Protein AF-A0A2H0S6B7-F1 (afdb_monomer)

Nearest PDB structures (foldseek):
  6zxw-assembly1_H  TM=5.669E-01  e=8.351E-01  Archaeoglobus fulgidus

Solvent-accessible surface area (backbone atoms only — not comparable to full-atom values): 5473 Å² total; per-residue (Å²): 134,87,81,82,81,77,82,79,74,74,84,70,82,79,74,53,84,20,63,41,19,73,53,87,93,59,73,38,64,18,92,38,33,65,29,18,94,60,32,68,42,69,69,63,56,67,72,45,53,72,69,61,50,70,67,37,28,13,60,88,77,61,34,53,42,46,75,60,73,78,49,101,42,45,39,38,17,17,69,77,79,50,41,66,32,38,46,59,79,130

Foldseek 3Di:
DDDPPDPPDDPDPPPLPDQAAPFPPGRDGPVSANHRPQQDGVVVLVVDDPVVQQCWAFPVPRARWDADPQDPQGRIAHPVVSHRGRTDDD

Radius of gyration: 18.81 Å; Cα contacts (8 Å, |Δi|>4): 134; chains: 1; bounding box: 58×47×33 Å

pLDDT: mean 77.22, std 11.01, range [41.25, 89.62]

Structure (mmCIF, N/CA/C/O backbone):
data_AF-A0A2H0S6B7-F1
#
_entry.id   AF-A0A2H0S6B7-F1
#
loop_
_atom_site.group_PDB
_atom_site.id
_atom_site.type_symbol
_atom_site.label_atom_id
_atom_site.label_alt_id
_atom_site.label_comp_id
_atom_site.label_asym_id
_atom_site.label_entity_id
_atom_site.label_seq_id
_atom_site.pdbx_PDB_ins_code
_atom_site.Cartn_x
_atom_site.Cartn_y
_atom_site.Cartn_z
_atom_site.occupancy
_atom_site.B_iso_or_equiv
_atom_site.auth_seq_id
_atom_site.auth_comp_id
_atom_site.auth_asym_id
_atom_site.auth_atom_id
_atom_site.pdbx_PDB_model_num
ATOM 1 N N . MET A 1 1 ? 47.053 33.572 -17.210 1.00 41.25 1 MET A N 1
ATOM 2 C CA . MET A 1 1 ? 45.886 33.191 -18.036 1.00 41.25 1 MET A CA 1
ATOM 3 C C . MET A 1 1 ? 45.105 32.152 -17.242 1.00 41.25 1 MET A C 1
ATOM 5 O O . MET A 1 1 ? 45.512 31.001 -17.208 1.00 41.25 1 MET A O 1
ATOM 9 N N . ASN A 1 2 ? 44.087 32.585 -16.492 1.00 49.81 2 ASN A N 1
ATOM 10 C CA . ASN A 1 2 ? 43.271 31.710 -15.644 1.00 49.81 2 ASN A CA 1
ATOM 11 C C . ASN A 1 2 ? 42.220 31.024 -16.522 1.00 49.81 2 ASN A C 1
ATOM 13 O O . ASN A 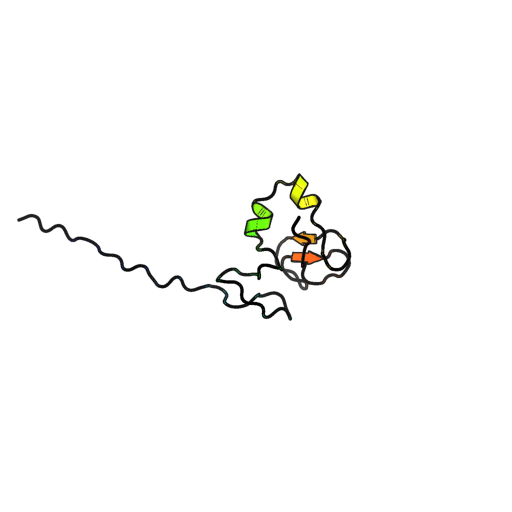1 2 ? 41.346 31.699 -17.056 1.00 49.81 2 ASN A O 1
ATOM 17 N N . SER A 1 3 ? 42.347 29.712 -16.719 1.00 51.06 3 SER A N 1
ATOM 18 C CA . SER A 1 3 ? 41.359 28.911 -17.447 1.00 51.06 3 SER A CA 1
ATOM 19 C C . SER A 1 3 ? 40.420 28.269 -16.434 1.00 51.06 3 SER A C 1
ATOM 21 O O . SER A 1 3 ? 40.743 27.239 -15.847 1.00 51.06 3 SER A O 1
ATOM 23 N N . GLU A 1 4 ? 39.281 28.911 -16.194 1.00 55.81 4 GLU A N 1
ATOM 24 C CA . GLU A 1 4 ? 38.193 28.335 -15.409 1.00 55.81 4 GLU A CA 1
ATOM 25 C C . GLU A 1 4 ? 37.534 27.212 -16.217 1.00 55.81 4 GLU A C 1
ATOM 27 O O . GLU A 1 4 ? 36.811 27.445 -17.187 1.00 55.81 4 GLU A O 1
ATOM 32 N N . ALA A 1 5 ? 37.818 25.968 -15.833 1.00 55.81 5 ALA A N 1
ATOM 33 C CA . ALA A 1 5 ? 37.121 24.802 -16.346 1.00 55.81 5 ALA A CA 1
ATOM 34 C C . 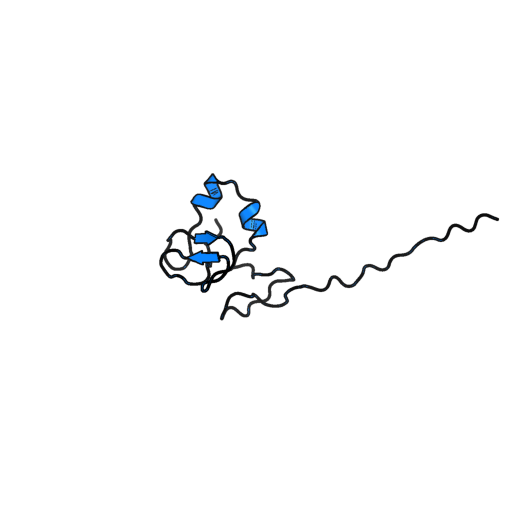ALA A 1 5 ? 35.689 24.800 -15.788 1.00 55.81 5 ALA A C 1
ATOM 36 O O . ALA A 1 5 ? 35.443 24.397 -14.653 1.00 55.81 5 ALA A O 1
ATOM 37 N N . SER A 1 6 ? 34.743 25.294 -16.587 1.00 63.88 6 SER A N 1
ATOM 38 C CA . SER A 1 6 ? 33.316 25.232 -16.282 1.00 63.88 6 SER A CA 1
ATOM 39 C C . SER A 1 6 ? 32.831 23.787 -16.429 1.00 63.88 6 SER A C 1
ATOM 41 O O . SER A 1 6 ? 32.698 23.259 -17.534 1.00 63.88 6 SER A O 1
ATOM 43 N N . CYS A 1 7 ? 32.617 23.114 -15.300 1.00 57.59 7 CYS A N 1
ATOM 44 C CA . CYS A 1 7 ? 32.111 21.748 -15.248 1.00 57.59 7 CYS A CA 1
ATOM 45 C C . CYS A 1 7 ? 30.609 21.728 -15.588 1.00 57.59 7 CYS A C 1
ATOM 47 O O . CYS A 1 7 ? 29.761 21.731 -14.695 1.00 57.59 7 CYS A O 1
ATOM 49 N N . CYS A 1 8 ? 30.251 21.696 -16.874 1.00 55.72 8 CYS A N 1
ATOM 50 C CA . CYS A 1 8 ? 28.889 21.369 -17.296 1.00 55.72 8 CYS A CA 1
ATOM 51 C C . CYS A 1 8 ? 28.629 19.875 -17.048 1.00 55.72 8 CYS A C 1
ATOM 53 O O . CYS A 1 8 ? 28.940 19.040 -17.894 1.00 55.72 8 CYS A O 1
ATOM 55 N N . PHE A 1 9 ? 28.062 19.523 -15.892 1.00 61.12 9 PHE A N 1
ATOM 56 C CA . PHE A 1 9 ? 27.517 18.183 -15.676 1.00 61.12 9 PHE A CA 1
ATOM 57 C C . PHE A 1 9 ? 26.172 18.075 -16.412 1.00 61.12 9 PHE A C 1
ATOM 59 O O . PHE A 1 9 ? 25.220 18.753 -16.015 1.00 61.12 9 PHE A O 1
ATOM 66 N N . PRO A 1 10 ? 26.051 17.260 -17.478 1.00 68.19 10 PRO A N 1
ATOM 67 C CA . PRO A 1 10 ? 24.745 16.975 -18.054 1.00 68.19 10 PRO A CA 1
ATOM 68 C C . PRO A 1 10 ? 23.883 16.273 -16.992 1.00 68.19 10 PRO A C 1
ATOM 70 O O . PRO A 1 10 ? 24.407 15.442 -16.243 1.00 68.19 10 PRO A O 1
ATOM 73 N N . PRO A 1 11 ? 22.575 16.576 -16.889 1.00 64.12 11 PRO A N 1
ATOM 74 C CA . PRO A 1 11 ? 21.705 15.845 -15.984 1.00 64.12 11 PRO A CA 1
ATOM 75 C C . PRO A 1 11 ? 21.685 14.379 -16.422 1.00 64.12 11 PRO A C 1
ATOM 77 O O . PRO A 1 11 ? 21.169 14.046 -17.490 1.00 64.12 11 PRO A O 1
ATOM 80 N N . SER A 1 12 ? 22.280 13.501 -15.613 1.00 65.44 12 SER A N 1
ATOM 81 C CA . SER A 1 12 ? 22.223 12.059 -15.834 1.00 65.44 12 SER A CA 1
ATOM 82 C C . SER A 1 12 ? 20.760 11.632 -16.001 1.00 65.44 12 SER A C 1
ATOM 84 O O . SER A 1 12 ? 19.912 12.105 -15.233 1.00 65.44 12 SER A O 1
ATOM 86 N N . PRO A 1 13 ? 20.431 10.741 -16.957 1.00 63.50 13 PRO A N 1
ATOM 87 C CA . PRO A 1 13 ? 19.075 10.236 -17.096 1.00 63.50 13 PRO A CA 1
ATOM 88 C C . PRO A 1 13 ? 18.653 9.638 -15.757 1.00 63.50 13 PRO A C 1
ATOM 90 O O . PRO A 1 13 ? 19.276 8.690 -15.275 1.00 63.50 13 PRO A O 1
ATOM 93 N N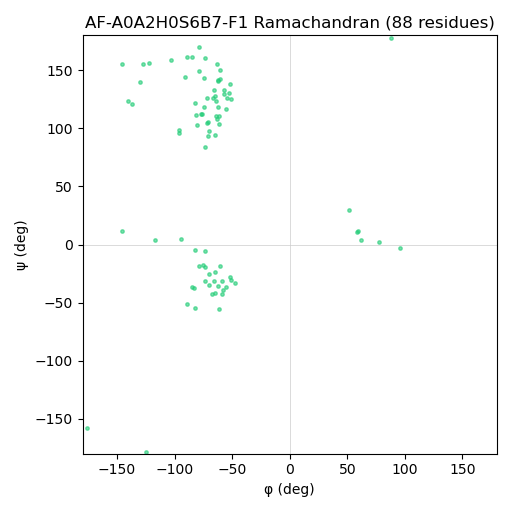 . ILE A 1 14 ? 17.627 10.216 -15.128 1.00 61.69 14 ILE A N 1
ATOM 94 C CA . ILE A 1 14 ? 17.064 9.689 -13.886 1.00 61.69 14 ILE A CA 1
ATOM 95 C C . ILE A 1 14 ? 16.472 8.329 -14.244 1.00 61.69 14 ILE A C 1
ATOM 97 O O . ILE A 1 14 ? 15.349 8.240 -14.744 1.00 61.69 14 ILE A O 1
ATOM 101 N N . GLN A 1 15 ? 17.247 7.264 -14.045 1.00 60.44 15 GLN A N 1
ATOM 102 C CA . GLN A 1 15 ? 16.750 5.916 -14.242 1.00 60.44 15 GLN A CA 1
ATOM 103 C C . GLN A 1 15 ? 15.646 5.691 -13.217 1.00 60.44 15 GLN A C 1
ATOM 105 O O . GLN A 1 15 ? 15.875 5.647 -12.005 1.00 60.44 15 GLN A O 1
ATOM 110 N N . LYS A 1 16 ? 14.413 5.609 -13.713 1.00 63.38 16 LYS A N 1
ATOM 111 C CA . LYS A 1 16 ? 13.253 5.235 -12.915 1.00 63.38 16 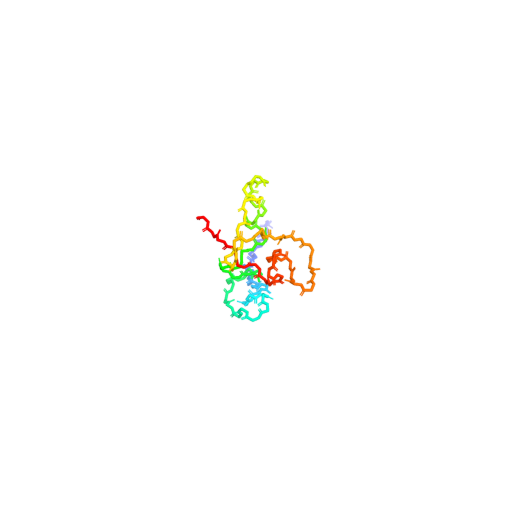LYS A CA 1
ATOM 112 C C . LYS A 1 16 ? 13.519 3.821 -12.404 1.00 63.38 16 LYS A C 1
ATOM 114 O O . LYS A 1 16 ? 13.399 2.875 -13.168 1.00 63.38 16 LYS A O 1
ATOM 119 N N . LYS A 1 17 ? 13.889 3.684 -11.123 1.00 72.00 17 LYS A N 1
ATOM 120 C CA . LYS A 1 17 ? 14.228 2.385 -10.504 1.00 72.00 17 LYS A CA 1
ATOM 121 C C . LYS A 1 17 ? 13.146 1.320 -10.708 1.00 72.00 17 LYS A C 1
ATOM 123 O O . LYS A 1 17 ? 13.455 0.138 -10.707 1.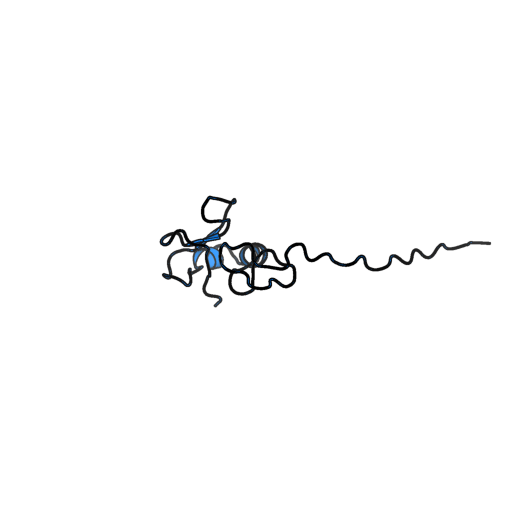00 72.00 17 LYS A O 1
ATOM 128 N N . HIS A 1 18 ? 11.894 1.744 -10.855 1.00 80.25 18 HIS A N 1
ATOM 129 C CA . HIS A 1 18 ? 10.755 0.865 -11.060 1.00 80.25 18 HIS A CA 1
ATOM 130 C C . HIS A 1 18 ? 9.806 1.505 -12.078 1.00 80.25 18 HIS A C 1
ATOM 132 O O . HIS A 1 18 ? 9.356 2.638 -11.882 1.00 80.25 18 HIS A O 1
ATOM 138 N N . GLU A 1 19 ? 9.515 0.793 -13.165 1.00 86.31 19 GLU A N 1
ATOM 139 C CA . GLU A 1 19 ? 8.517 1.210 -14.161 1.00 86.31 19 GLU A CA 1
ATOM 140 C C . GLU A 1 19 ? 7.103 0.776 -13.755 1.00 86.31 19 GLU A C 1
ATOM 142 O O . GLU A 1 19 ? 6.139 1.529 -13.929 1.00 86.31 19 GLU A O 1
ATOM 147 N N . PHE A 1 20 ? 6.999 -0.406 -13.141 1.00 87.81 20 PHE A N 1
ATOM 148 C CA . PHE A 1 20 ? 5.751 -1.040 -12.731 1.00 87.81 20 PHE A CA 1
ATOM 149 C C . PHE A 1 20 ? 5.720 -1.324 -11.231 1.00 87.81 20 PHE A C 1
ATOM 151 O O . PHE A 1 20 ? 6.746 -1.434 -10.561 1.00 87.81 20 PHE A O 1
ATOM 158 N N . CYS A 1 21 ? 4.505 -1.434 -10.701 1.00 85.75 21 CYS A N 1
ATOM 159 C CA . CYS A 1 21 ? 4.261 -1.673 -9.292 1.00 85.75 21 CYS A CA 1
ATOM 160 C C . CYS A 1 21 ? 4.758 -3.061 -8.916 1.00 85.75 21 CYS A C 1
ATOM 162 O O . CYS A 1 21 ? 4.328 -4.048 -9.507 1.00 85.75 21 CYS A O 1
ATOM 164 N N . THR A 1 22 ? 5.605 -3.129 -7.890 1.00 82.75 22 THR A N 1
ATOM 165 C CA . THR A 1 22 ? 6.174 -4.395 -7.409 1.00 82.75 22 THR A CA 1
ATOM 166 C C . THR A 1 22 ? 5.174 -5.258 -6.634 1.00 82.75 22 THR A C 1
ATOM 168 O O . THR A 1 22 ? 5.479 -6.399 -6.296 1.00 82.75 22 THR A O 1
ATOM 171 N N . VAL A 1 23 ? 3.960 -4.755 -6.374 1.00 78.19 23 VAL A N 1
ATOM 172 C CA . VAL A 1 23 ? 2.874 -5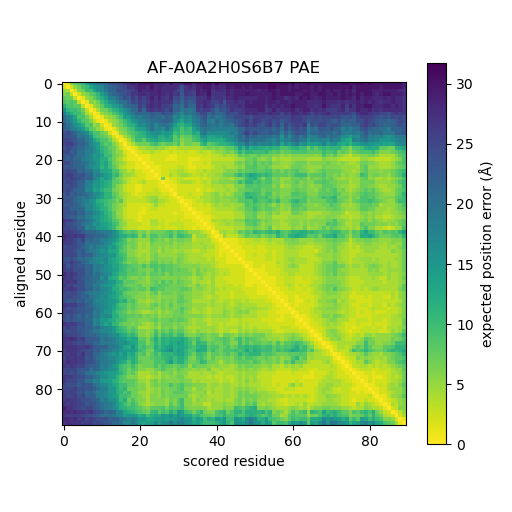.569 -5.819 1.00 78.19 23 VAL A CA 1
ATOM 173 C C . VAL A 1 23 ? 2.495 -6.660 -6.816 1.00 78.19 23 VAL A C 1
ATOM 175 O O . VAL A 1 23 ? 2.111 -6.376 -7.955 1.00 78.19 23 VAL A O 1
ATOM 178 N N . LYS A 1 24 ? 2.559 -7.912 -6.355 1.00 78.00 24 LYS A N 1
ATOM 179 C CA . LYS A 1 24 ? 2.190 -9.100 -7.126 1.00 78.00 24 LYS A CA 1
ATOM 180 C C . LYS A 1 24 ? 0.792 -8.929 -7.737 1.00 78.00 24 LYS A C 1
ATOM 182 O O . LYS A 1 24 ? -0.163 -8.621 -7.035 1.00 78.00 24 LYS A O 1
ATOM 187 N N . GLY A 1 25 ? 0.689 -9.093 -9.056 1.00 78.06 25 GLY A N 1
ATOM 188 C CA . GLY A 1 25 ? -0.576 -8.978 -9.793 1.00 78.06 25 GLY A CA 1
ATOM 189 C C . GLY A 1 25 ? -1.077 -7.549 -10.055 1.00 78.06 25 GLY A C 1
ATOM 190 O O . GLY A 1 25 ? -2.139 -7.396 -10.648 1.00 78.06 25 GLY A O 1
ATOM 191 N N . CYS A 1 26 ? -0.350 -6.493 -9.658 1.00 83.94 26 CYS A N 1
ATOM 192 C CA . CYS A 1 26 ? -0.793 -5.117 -9.905 1.00 83.94 26 CYS A CA 1
ATOM 193 C C . CYS A 1 26 ? -0.465 -4.617 -11.319 1.00 83.94 26 CYS A C 1
ATOM 195 O O . CYS A 1 26 ? -1.346 -4.094 -11.995 1.00 83.94 26 CYS A O 1
ATOM 197 N N . GLY A 1 27 ? 0.805 -4.690 -11.737 1.00 83.88 27 GLY A N 1
ATOM 198 C CA . GLY A 1 27 ? 1.257 -4.275 -13.076 1.00 83.88 27 GLY A CA 1
ATOM 199 C C . GLY A 1 27 ? 1.068 -2.790 -13.431 1.00 83.88 27 GLY A C 1
ATOM 200 O O . GLY A 1 27 ? 1.357 -2.385 -14.551 1.00 83.88 27 GLY A O 1
ATOM 201 N N . LYS A 1 28 ? 0.584 -1.947 -12.508 1.00 87.19 28 LYS A N 1
ATOM 202 C CA . LYS A 1 28 ? 0.340 -0.520 -12.774 1.00 87.19 28 LYS A CA 1
ATOM 203 C C . LYS A 1 28 ? 1.641 0.275 -12.821 1.00 87.19 28 LYS A C 1
ATOM 205 O O . LYS A 1 28 ? 2.523 0.0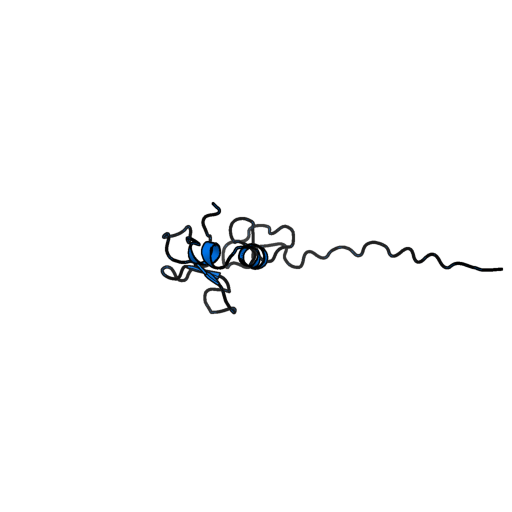46 -11.998 1.00 87.19 28 LYS A O 1
ATOM 210 N N . ALA A 1 29 ? 1.715 1.260 -13.714 1.00 87.88 29 ALA A N 1
ATOM 211 C CA . ALA A 1 29 ? 2.855 2.167 -13.807 1.00 87.88 29 ALA A CA 1
ATOM 212 C C . ALA A 1 29 ? 3.065 2.965 -12.506 1.00 87.88 29 ALA A C 1
ATOM 214 O O . ALA A 1 29 ? 2.103 3.388 -11.859 1.00 87.88 29 ALA A O 1
ATOM 215 N N . THR A 1 30 ? 4.323 3.197 -12.132 1.00 85.06 30 THR A N 1
ATOM 216 C CA . THR A 1 30 ? 4.678 3.831 -10.845 1.00 85.06 30 THR A CA 1
ATOM 217 C C . THR A 1 30 ? 5.392 5.169 -10.972 1.00 85.06 30 THR A C 1
ATOM 219 O O . THR A 1 30 ? 5.796 5.754 -9.967 1.00 85.06 30 THR A O 1
ATOM 222 N N . LYS A 1 31 ? 5.567 5.678 -12.198 1.00 83.31 31 LYS A N 1
ATOM 223 C CA . LYS A 1 31 ? 6.278 6.940 -12.474 1.00 83.31 31 LYS A CA 1
ATOM 224 C C . LYS A 1 31 ? 7.671 7.004 -11.808 1.00 83.31 31 LYS A C 1
ATOM 226 O O . LYS A 1 31 ? 8.139 8.089 -11.484 1.00 83.31 31 LYS A O 1
ATOM 231 N N . GLY A 1 32 ? 8.334 5.858 -11.608 1.00 79.69 32 GLY A N 1
ATOM 232 C CA . GLY A 1 32 ? 9.647 5.763 -10.957 1.00 79.69 32 GLY A CA 1
ATOM 233 C C . GLY A 1 32 ? 9.629 5.437 -9.460 1.00 79.69 32 GLY A C 1
ATOM 234 O O . GLY A 1 32 ? 10.698 5.266 -8.877 1.00 79.69 32 GLY A O 1
ATOM 235 N N . LYS A 1 33 ? 8.452 5.318 -8.832 1.00 80.12 33 LYS A N 1
ATOM 236 C CA . LYS A 1 33 ? 8.296 4.849 -7.444 1.00 80.12 33 LYS A CA 1
ATOM 237 C C . LYS A 1 33 ? 8.245 3.324 -7.382 1.00 80.12 33 LYS A C 1
ATOM 239 O O . LYS A 1 33 ? 7.919 2.672 -8.359 1.00 80.12 33 LYS A O 1
ATOM 244 N N . GLN A 1 34 ? 8.483 2.735 -6.216 1.00 80.94 34 GLN A N 1
ATOM 245 C CA . GLN A 1 34 ? 8.352 1.282 -6.041 1.00 80.94 34 GLN A CA 1
ATOM 246 C C . GLN A 1 34 ? 6.899 0.779 -6.197 1.00 80.94 34 GLN A C 1
ATOM 248 O O . GLN A 1 34 ? 6.653 -0.325 -6.683 1.00 80.94 34 GLN A O 1
ATOM 253 N N . TYR A 1 35 ? 5.917 1.610 -5.832 1.00 84.25 35 TYR A N 1
ATOM 254 C CA . TYR A 1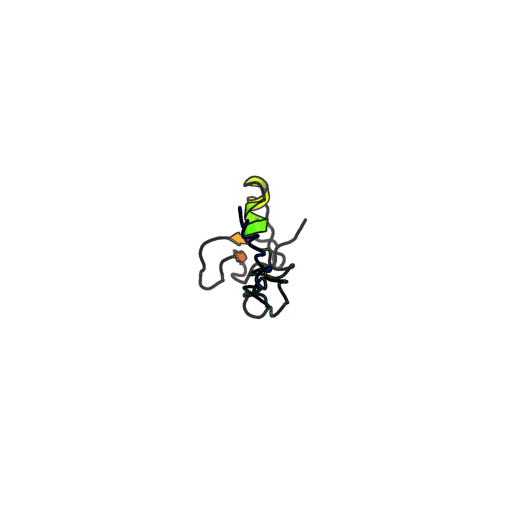 35 ? 4.496 1.263 -5.843 1.00 84.25 35 TYR A CA 1
ATOM 255 C C . TYR A 1 35 ? 3.652 2.290 -6.623 1.00 84.25 35 TYR A C 1
ATOM 257 O O . TYR A 1 35 ? 4.073 3.434 -6.807 1.00 84.25 35 TYR A O 1
ATOM 265 N N . CYS A 1 36 ? 2.485 1.873 -7.137 1.00 84.69 36 CYS A N 1
ATOM 266 C CA . CYS A 1 36 ? 1.590 2.735 -7.927 1.00 84.69 36 CYS A CA 1
ATOM 267 C C . CYS A 1 36 ? 0.772 3.677 -7.036 1.00 84.69 36 CYS A C 1
ATOM 269 O O . CYS A 1 36 ? 0.686 3.480 -5.837 1.00 84.69 36 CYS A O 1
ATOM 271 N N . ASP A 1 37 ? 0.071 4.663 -7.596 1.00 78.88 37 ASP A N 1
ATOM 272 C CA . ASP A 1 37 ? -0.668 5.642 -6.779 1.00 78.88 37 ASP A CA 1
ATOM 273 C C . ASP A 1 37 ? -1.766 5.035 -5.872 1.00 78.88 37 ASP A C 1
ATOM 275 O O . ASP A 1 37 ? -2.182 5.690 -4.908 1.00 78.88 37 ASP A O 1
ATOM 279 N N . LYS A 1 38 ? -2.210 3.798 -6.161 1.00 78.06 38 LYS A N 1
ATOM 280 C CA . LYS A 1 38 ? -3.149 3.012 -5.337 1.00 78.06 38 LYS A CA 1
ATOM 281 C C . LYS A 1 38 ? -2.451 2.263 -4.190 1.00 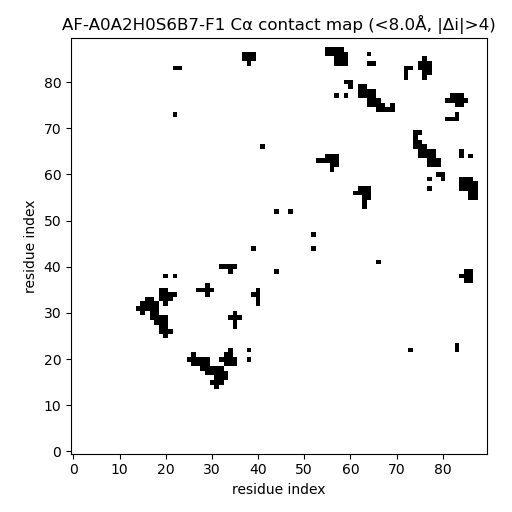78.06 38 LYS A C 1
ATOM 283 O O . LYS A 1 38 ? -3.001 2.165 -3.097 1.00 78.06 38 LYS A O 1
ATOM 288 N N . HIS A 1 39 ? -1.252 1.742 -4.440 1.00 79.75 39 HIS A N 1
ATOM 289 C CA . HIS A 1 39 ? -0.412 1.081 -3.444 1.00 79.75 39 HIS A CA 1
ATOM 290 C C . HIS A 1 39 ? 0.581 2.105 -2.912 1.00 79.75 39 HIS A C 1
ATOM 292 O O . HIS A 1 39 ? 1.568 2.429 -3.558 1.00 79.75 39 HIS A O 1
ATOM 298 N N . LEU A 1 40 ? 0.300 2.703 -1.767 1.00 72.12 40 LEU A N 1
ATOM 299 C CA . LEU A 1 40 ? 1.064 3.868 -1.359 1.00 72.12 40 LEU A CA 1
ATOM 300 C C . LEU A 1 40 ? 2.538 3.548 -1.060 1.00 72.12 40 LEU A C 1
ATOM 302 O O . LEU A 1 40 ? 2.870 2.623 -0.321 1.00 72.12 40 LEU A O 1
ATOM 306 N N . SER A 1 41 ? 3.438 4.368 -1.611 1.00 76.06 41 SER A N 1
ATOM 307 C CA . SER A 1 41 ? 4.874 4.289 -1.339 1.00 76.06 41 SER A CA 1
ATOM 308 C C . SER A 1 41 ? 5.171 4.421 0.148 1.00 76.06 41 SER A C 1
ATOM 310 O O . SER A 1 41 ? 4.682 5.351 0.779 1.00 76.06 41 SER A O 1
ATOM 312 N N . LEU A 1 42 ? 6.012 3.544 0.706 1.00 76.31 42 LEU A N 1
ATOM 313 C CA . LEU A 1 42 ? 6.429 3.607 2.116 1.00 76.31 42 LEU A CA 1
ATOM 314 C C . LEU A 1 42 ? 6.872 5.016 2.539 1.00 76.31 42 LEU A C 1
ATOM 316 O O . LEU A 1 42 ? 6.592 5.423 3.661 1.00 76.31 42 LEU A O 1
ATOM 320 N N . ASP A 1 43 ? 7.480 5.783 1.634 1.00 78.44 43 ASP A N 1
ATOM 321 C CA . ASP A 1 43 ? 7.851 7.182 1.860 1.00 78.44 43 ASP A CA 1
ATOM 322 C C . ASP A 1 43 ? 6.668 8.087 2.213 1.00 78.44 43 ASP A C 1
ATOM 324 O O . ASP A 1 43 ? 6.761 8.884 3.138 1.00 78.44 43 ASP A O 1
ATOM 328 N N . GLU A 1 44 ? 5.528 7.946 1.536 1.00 79.75 44 GLU A N 1
ATOM 329 C CA . GLU A 1 44 ? 4.335 8.745 1.839 1.00 79.75 44 GLU A CA 1
ATOM 330 C C . GLU A 1 44 ? 3.732 8.327 3.181 1.00 79.75 44 GLU A C 1
ATOM 332 O O . GLU A 1 44 ? 3.280 9.172 3.945 1.00 79.75 44 GLU A O 1
ATOM 337 N N . ARG A 1 45 ? 3.798 7.033 3.520 1.00 80.31 45 ARG A N 1
ATOM 338 C CA . ARG A 1 45 ? 3.360 6.540 4.831 1.00 80.31 45 ARG A CA 1
ATOM 339 C C . ARG A 1 45 ? 4.229 7.106 5.949 1.00 80.31 45 ARG A C 1
ATOM 341 O O . ARG A 1 45 ? 3.694 7.511 6.974 1.00 80.31 45 ARG A O 1
ATOM 348 N N . ARG A 1 46 ? 5.546 7.164 5.735 1.00 83.56 46 ARG A N 1
ATOM 349 C CA . ARG A 1 46 ? 6.522 7.721 6.685 1.00 83.56 46 ARG A CA 1
ATOM 350 C C . ARG A 1 46 ? 6.347 9.225 6.912 1.00 83.56 46 ARG A C 1
ATOM 352 O O . ARG A 1 46 ? 6.742 9.702 7.968 1.00 83.56 46 ARG A O 1
ATOM 359 N N . LYS A 1 47 ? 5.746 9.957 5.966 1.00 87.38 47 LYS A N 1
ATOM 360 C CA . LYS A 1 47 ? 5.405 11.383 6.133 1.00 87.38 47 LYS A CA 1
ATOM 361 C C . LYS A 1 47 ? 4.216 11.618 7.072 1.00 87.38 47 LYS A C 1
ATOM 363 O O . LYS A 1 47 ? 4.049 12.731 7.559 1.00 87.38 47 LYS A O 1
ATOM 368 N N . LEU A 1 48 ? 3.378 10.608 7.317 1.00 85.06 48 LEU A N 1
ATOM 369 C CA . LEU A 1 48 ? 2.225 10.726 8.212 1.00 85.06 48 LEU A CA 1
ATOM 370 C C . LEU A 1 48 ? 2.652 10.624 9.682 1.00 85.06 48 LEU A C 1
ATOM 372 O O . LEU A 1 48 ? 3.575 9.881 10.017 1.00 85.06 48 LEU A O 1
ATOM 376 N N . SER A 1 49 ? 1.931 11.304 10.578 1.00 89.38 49 SER A N 1
ATOM 377 C CA . SER A 1 49 ? 2.125 11.151 12.026 1.00 89.38 49 SER A CA 1
ATOM 378 C C . SER A 1 49 ? 1.793 9.728 12.489 1.00 89.38 49 SER A C 1
ATOM 380 O O . SER A 1 49 ? 0.972 9.047 11.876 1.00 89.38 49 SER A O 1
ATOM 382 N N . ASN A 1 50 ? 2.371 9.280 13.608 1.00 86.12 50 ASN A N 1
ATOM 383 C CA . ASN A 1 50 ? 2.089 7.947 14.165 1.00 86.12 50 ASN A CA 1
ATOM 384 C C . ASN A 1 50 ? 0.589 7.711 14.408 1.00 86.12 50 ASN A C 1
ATOM 386 O O . ASN A 1 50 ? 0.085 6.615 14.158 1.00 86.12 50 ASN A O 1
ATOM 390 N N . GLN A 1 51 ? -0.137 8.750 14.836 1.00 88.00 51 GLN A N 1
ATOM 391 C CA . GLN A 1 51 ? -1.585 8.686 15.015 1.00 88.00 51 GLN A CA 1
ATOM 392 C C . GLN A 1 51 ? -2.273 8.395 13.677 1.00 88.00 51 GLN A C 1
ATOM 394 O O . GLN A 1 51 ? -2.944 7.372 13.554 1.00 88.00 51 GLN A O 1
ATOM 399 N N . LEU A 1 52 ? -2.025 9.206 12.642 1.00 85.81 52 LEU A N 1
ATOM 400 C CA . LEU A 1 52 ? -2.579 8.983 11.301 1.00 85.81 52 LEU A CA 1
ATOM 401 C C . LEU A 1 52 ? -2.182 7.616 10.737 1.00 85.81 52 LEU A C 1
ATOM 403 O O . LEU A 1 52 ? -3.021 6.930 10.156 1.00 85.81 52 LEU A O 1
ATOM 407 N N . GLN A 1 53 ? -0.943 7.174 10.971 1.00 84.50 53 GLN A N 1
ATOM 408 C CA . GLN A 1 53 ? -0.480 5.869 10.513 1.00 84.50 53 GLN A CA 1
ATOM 409 C C . GLN A 1 53 ? -1.267 4.703 11.136 1.00 84.50 53 GLN A C 1
ATOM 411 O O . GLN A 1 53 ? -1.525 3.692 10.479 1.00 84.50 53 GLN A O 1
ATOM 416 N N . SER A 1 54 ? -1.674 4.827 12.400 1.00 84.69 54 SER A N 1
ATOM 417 C CA . SER A 1 54 ? -2.460 3.795 13.088 1.00 84.69 54 SER A CA 1
ATOM 418 C C . SER A 1 54 ? -3.899 3.682 12.564 1.00 84.69 54 SER A C 1
ATOM 420 O O . SER A 1 54 ? -4.491 2.600 12.607 1.00 84.69 54 SER A O 1
ATOM 422 N N . HIS A 1 55 ? -4.439 4.767 11.997 1.00 86.31 55 HIS A N 1
ATOM 423 C CA . HIS A 1 55 ? -5.788 4.816 11.431 1.00 86.31 55 HIS A CA 1
ATOM 424 C C . HIS A 1 55 ? -5.882 4.265 10.003 1.00 86.31 55 HIS A C 1
ATOM 426 O O . HIS A 1 55 ? -6.986 4.123 9.481 1.00 86.31 55 HIS A O 1
ATOM 432 N N . ILE A 1 56 ? -4.762 3.900 9.374 1.00 84.62 56 ILE A N 1
ATOM 433 C CA . ILE A 1 56 ? -4.745 3.435 7.986 1.00 84.62 56 ILE A CA 1
ATOM 434 C C . ILE A 1 56 ? -5.541 2.132 7.802 1.00 84.62 56 ILE A C 1
ATOM 436 O O . ILE A 1 56 ? -5.116 1.026 8.161 1.00 84.62 56 ILE A O 1
ATOM 440 N N . ARG A 1 57 ? -6.686 2.328 7.146 1.00 86.69 57 ARG A N 1
ATOM 441 C CA . ARG A 1 57 ? -7.603 1.409 6.461 1.00 86.69 57 ARG A CA 1
ATOM 442 C C . ARG A 1 57 ? -7.041 0.652 5.262 1.00 86.69 57 ARG A C 1
ATOM 444 O O . ARG A 1 57 ? -6.764 1.318 4.272 1.00 86.69 57 ARG A O 1
ATOM 451 N N . SER A 1 58 ? -6.965 -0.680 5.257 1.00 86.19 58 SER A N 1
ATOM 452 C CA . SER A 1 58 ? -6.986 -1.404 3.975 1.00 86.19 58 SER A CA 1
ATOM 453 C C . SER A 1 58 ? -8.311 -1.150 3.239 1.00 86.19 58 SER A C 1
ATOM 455 O O . SER A 1 58 ? -9.375 -1.070 3.847 1.00 86.19 58 SER A O 1
ATOM 457 N N . ASP A 1 59 ? -8.251 -1.018 1.925 1.00 84.38 59 ASP A N 1
ATOM 458 C CA . ASP A 1 59 ? -9.388 -0.811 1.030 1.00 84.38 59 ASP A CA 1
ATOM 459 C C . ASP A 1 59 ? -10.208 -2.097 0.864 1.00 84.38 59 ASP A C 1
ATOM 461 O O . ASP A 1 59 ? -11.427 -2.043 0.752 1.00 84.38 59 ASP A O 1
ATOM 465 N N . CYS A 1 60 ? -9.555 -3.262 0.942 1.00 85.06 60 CYS A N 1
ATOM 466 C CA . CYS A 1 60 ? -10.193 -4.561 0.731 1.00 85.06 60 CYS A CA 1
ATOM 467 C C . CYS A 1 60 ? -11.213 -4.938 1.819 1.00 85.06 60 CYS A C 1
ATOM 469 O O . CYS A 1 60 ? -12.272 -5.462 1.495 1.00 85.06 60 CYS A O 1
ATOM 471 N N . CYS A 1 61 ? -10.916 -4.697 3.101 1.00 88.06 61 CYS A N 1
ATOM 472 C CA . CYS A 1 61 ? -11.801 -5.098 4.206 1.00 88.06 61 CYS A CA 1
ATOM 473 C C . CYS A 1 61 ? -11.806 -4.128 5.396 1.00 88.06 61 CYS A C 1
ATOM 475 O O . CYS A 1 61 ? -12.315 -4.454 6.464 1.00 88.06 61 CYS A O 1
ATOM 477 N N . SER A 1 62 ? -11.230 -2.929 5.253 1.00 88.19 62 SER A N 1
ATOM 478 C CA . SER A 1 62 ? -11.133 -1.921 6.325 1.00 88.19 62 SER A CA 1
ATOM 479 C C . SER A 1 62 ? -10.370 -2.376 7.584 1.00 88.19 62 SER A C 1
ATOM 481 O O . SER A 1 62 ? -10.344 -1.677 8.606 1.00 88.19 62 SER A O 1
ATOM 483 N N . ALA A 1 63 ? -9.672 -3.513 7.513 1.00 89.62 63 ALA A N 1
ATOM 484 C CA . ALA A 1 63 ? -8.743 -3.950 8.545 1.00 89.62 63 ALA A CA 1
ATOM 485 C C . ALA A 1 63 ? -7.457 -3.118 8.511 1.00 89.62 63 ALA A C 1
ATOM 487 O O . ALA A 1 63 ? -7.127 -2.491 7.500 1.00 89.62 63 ALA A O 1
ATOM 488 N N . GLN A 1 64 ? -6.720 -3.131 9.621 1.00 87.62 64 GLN A N 1
ATOM 489 C CA . GLN A 1 64 ? -5.466 -2.397 9.752 1.00 87.62 64 GLN A CA 1
ATOM 490 C C . GLN A 1 64 ? -4.467 -2.812 8.664 1.00 87.62 64 GLN A C 1
ATOM 492 O O . GLN A 1 64 ? -4.199 -3.999 8.456 1.00 87.62 64 GLN A O 1
ATOM 497 N N . CYS A 1 65 ? -3.910 -1.815 7.984 1.00 86.44 65 CYS A N 1
ATOM 498 C CA . CYS A 1 65 ? -2.822 -2.006 7.040 1.00 86.44 65 CYS A CA 1
ATOM 499 C C . CYS A 1 65 ? -1.496 -2.062 7.805 1.00 86.44 65 CYS A C 1
ATOM 501 O O . CYS A 1 65 ? -1.143 -1.102 8.493 1.00 86.44 65 CYS A O 1
ATOM 503 N N . VAL A 1 66 ? -0.739 -3.148 7.687 1.00 84.38 66 VAL A N 1
ATOM 504 C CA . VAL A 1 66 ? 0.585 -3.289 8.311 1.00 84.38 66 VAL A CA 1
ATOM 505 C C . VAL A 1 66 ? 1.651 -2.806 7.327 1.00 84.38 66 VAL A C 1
ATOM 507 O O . VAL A 1 66 ? 1.494 -2.972 6.120 1.00 84.38 66 VAL A O 1
ATOM 510 N N . SER A 1 67 ? 2.714 -2.177 7.828 1.00 80.44 67 SER A N 1
ATOM 511 C CA . SER A 1 67 ? 3.930 -1.885 7.059 1.00 80.44 67 SER A CA 1
ATOM 512 C C . SER A 1 67 ? 5.157 -2.341 7.831 1.00 80.44 67 SER A C 1
ATOM 514 O O . SER A 1 67 ? 5.221 -2.114 9.039 1.00 80.44 67 SER A O 1
ATOM 516 N N . GLY A 1 68 ? 6.141 -2.917 7.150 1.00 74.94 68 GLY A N 1
ATOM 517 C CA . GLY A 1 68 ? 7.367 -3.380 7.791 1.00 74.94 68 GLY A CA 1
ATOM 518 C C . GLY A 1 68 ? 8.389 -3.919 6.800 1.00 74.94 68 GLY A C 1
ATOM 519 O O . GLY A 1 68 ? 8.370 -3.571 5.622 1.00 74.94 68 GLY A O 1
ATOM 520 N N . LYS A 1 69 ? 9.296 -4.763 7.301 1.00 71.94 69 LYS A N 1
ATOM 521 C CA . LYS A 1 69 ? 10.235 -5.505 6.453 1.00 71.94 69 LYS A CA 1
ATOM 522 C C . LYS A 1 69 ? 9.465 -6.408 5.487 1.00 71.94 69 LYS A C 1
ATOM 524 O O . LYS A 1 69 ? 8.378 -6.880 5.819 1.00 71.94 69 LYS A O 1
ATOM 529 N N . ALA A 1 70 ? 10.052 -6.660 4.319 1.00 67.31 70 ALA A N 1
ATOM 530 C CA . ALA A 1 70 ? 9.490 -7.575 3.337 1.00 67.31 70 ALA A CA 1
ATOM 531 C C . ALA A 1 70 ? 9.223 -8.953 3.969 1.00 67.31 70 ALA A C 1
ATOM 533 O O . ALA A 1 70 ? 10.115 -9.553 4.569 1.00 67.31 70 ALA A O 1
ATOM 534 N N . HIS A 1 71 ? 7.985 -9.423 3.836 1.00 70.62 71 HIS A N 1
ATOM 535 C CA . HIS A 1 71 ? 7.537 -10.758 4.228 1.00 70.62 71 HIS A CA 1
ATOM 536 C C . HIS A 1 71 ? 6.886 -11.447 3.020 1.00 70.62 71 HIS A C 1
ATOM 538 O O . HIS A 1 71 ? 6.782 -10.850 1.949 1.00 70.62 71 HIS A O 1
ATOM 544 N N . GLU A 1 72 ? 6.386 -12.672 3.197 1.00 76.69 72 GLU A N 1
ATOM 545 C CA . GLU A 1 72 ? 5.658 -13.431 2.162 1.00 76.69 72 GLU A CA 1
ATOM 546 C C . GLU A 1 72 ? 4.508 -12.630 1.503 1.00 76.69 72 GLU A C 1
ATOM 548 O O . GLU A 1 72 ? 4.238 -12.786 0.317 1.00 76.69 72 GLU A O 1
ATOM 553 N N . ASN A 1 73 ? 3.894 -11.709 2.258 1.00 70.50 73 ASN A N 1
ATOM 554 C CA . ASN A 1 73 ? 2.758 -10.875 1.848 1.00 70.50 73 ASN A CA 1
ATOM 555 C C . ASN A 1 73 ? 3.178 -9.489 1.309 1.00 70.50 73 ASN A C 1
ATOM 557 O O . ASN A 1 73 ? 2.334 -8.633 1.043 1.00 70.50 73 ASN A O 1
ATOM 561 N N . GLY A 1 74 ? 4.485 -9.240 1.174 1.00 74.00 74 GLY A N 1
ATOM 562 C CA . GLY A 1 74 ? 5.062 -7.943 0.819 1.00 74.00 74 GLY A CA 1
ATOM 563 C C . GLY A 1 74 ? 5.344 -7.033 2.022 1.00 74.00 74 GLY A C 1
ATOM 564 O O . GLY A 1 74 ? 5.088 -7.376 3.174 1.00 74.00 74 GLY A O 1
ATOM 565 N N . GLU A 1 75 ? 5.909 -5.851 1.758 1.00 79.38 75 GLU A N 1
ATOM 566 C CA . GLU A 1 75 ? 6.261 -4.860 2.796 1.00 79.38 75 GLU A CA 1
ATOM 567 C C . GLU A 1 75 ? 5.043 -4.113 3.363 1.00 79.38 75 GLU A C 1
ATOM 569 O O . GLU A 1 75 ? 5.130 -3.491 4.425 1.00 79.38 75 GLU A O 1
ATOM 574 N N . GLN A 1 76 ? 3.914 -4.144 2.649 1.00 81.88 76 GLN A N 1
ATOM 575 C CA . GLN A 1 76 ? 2.640 -3.578 3.080 1.00 81.88 76 GLN A CA 1
ATOM 576 C C . GLN A 1 76 ? 1.495 -4.530 2.754 1.00 81.88 76 GLN A C 1
ATOM 578 O O . GLN A 1 76 ? 1.238 -4.820 1.585 1.00 81.88 76 GLN A O 1
ATOM 583 N N . TYR A 1 77 ? 0.758 -4.958 3.775 1.00 85.62 77 TYR A N 1
ATOM 584 C CA . TYR A 1 77 ? -0.319 -5.930 3.611 1.00 85.62 77 TYR A CA 1
ATOM 585 C C . TYR A 1 77 ? -1.484 -5.668 4.565 1.00 85.62 77 TYR A C 1
ATOM 587 O O . TYR A 1 77 ? -1.352 -5.029 5.614 1.00 85.62 77 TYR A O 1
ATOM 595 N N . CYS A 1 78 ? -2.664 -6.136 4.177 1.00 88.12 78 CYS A N 1
ATOM 596 C CA . CYS A 1 78 ? -3.834 -6.127 5.037 1.00 88.12 78 CYS A CA 1
ATOM 597 C C . CYS A 1 78 ? -3.672 -7.179 6.141 1.00 88.12 78 CYS A C 1
ATOM 599 O O . CYS A 1 78 ? -3.485 -8.356 5.845 1.00 88.12 78 CYS A O 1
ATOM 601 N N . LYS A 1 79 ? -3.814 -6.797 7.419 1.00 87.06 79 LYS A N 1
ATOM 602 C CA . LYS A 1 79 ? -3.676 -7.740 8.546 1.00 87.06 79 LYS A CA 1
ATOM 603 C C . LYS A 1 79 ? -4.662 -8.915 8.481 1.00 87.06 79 LYS A C 1
ATOM 605 O O . LYS A 1 79 ? -4.340 -9.999 8.953 1.00 87.06 79 LYS A O 1
ATOM 610 N N . SER A 1 80 ? -5.854 -8.691 7.927 1.00 88.81 80 SER A N 1
ATOM 611 C CA . SER A 1 80 ? -6.916 -9.700 7.846 1.00 88.81 80 SER A CA 1
ATOM 612 C C . SER A 1 80 ? -6.823 -10.534 6.568 1.00 88.81 80 SER A C 1
ATOM 614 O O . SER A 1 80 ? -6.789 -11.756 6.653 1.00 88.81 80 SER A O 1
ATOM 616 N N . CYS A 1 81 ? -6.727 -9.893 5.400 1.00 86.69 81 CYS A N 1
ATOM 617 C CA . CYS A 1 81 ? -6.683 -10.600 4.117 1.00 86.69 81 CYS A CA 1
ATOM 618 C C . CYS A 1 81 ? -5.305 -11.183 3.793 1.00 86.69 81 CYS A C 1
ATOM 620 O O . CYS A 1 81 ? -5.219 -12.033 2.923 1.00 86.69 81 CYS A O 1
ATOM 622 N N . LYS A 1 82 ? -4.236 -10.705 4.446 1.00 85.62 82 LYS A N 1
ATOM 623 C CA . LYS A 1 82 ? -2.831 -11.031 4.140 1.00 85.62 82 LYS A CA 1
ATOM 624 C C . LYS A 1 82 ? -2.391 -10.698 2.706 1.00 85.62 82 LYS A C 1
ATOM 626 O O . LYS A 1 82 ? -1.278 -11.002 2.322 1.00 85.62 82 LYS A O 1
ATOM 631 N N . GLU A 1 83 ? -3.214 -9.974 1.961 1.00 81.75 83 GLU A N 1
ATOM 632 C CA . GLU A 1 83 ? -2.902 -9.489 0.619 1.00 81.75 83 GLU A CA 1
ATOM 633 C C . GLU A 1 83 ? -2.216 -8.120 0.654 1.00 81.75 83 GLU A C 1
ATOM 635 O O . GLU A 1 83 ? -2.329 -7.373 1.636 1.00 81.75 83 GLU A O 1
ATOM 640 N N . ALA A 1 84 ? -1.557 -7.764 -0.451 1.00 80.44 84 ALA A N 1
ATOM 641 C CA . ALA A 1 84 ? -0.927 -6.462 -0.617 1.00 80.44 84 ALA A CA 1
ATOM 642 C C . ALA A 1 84 ? -1.915 -5.318 -0.340 1.00 80.44 84 ALA A C 1
ATOM 644 O O . ALA A 1 84 ? -3.040 -5.277 -0.846 1.00 80.44 84 ALA A O 1
ATOM 645 N N . CYS A 1 85 ? -1.497 -4.373 0.497 1.00 84.19 85 CYS A N 1
ATOM 646 C CA . CYS A 1 85 ? -2.405 -3.359 1.005 1.00 84.19 85 CYS A CA 1
ATOM 647 C C . CYS A 1 85 ? -2.621 -2.231 -0.014 1.00 84.19 85 CYS A C 1
ATOM 649 O O . CYS A 1 85 ? -1.807 -1.319 -0.143 1.00 84.19 85 CYS A O 1
ATOM 651 N N . CYS A 1 86 ? -3.765 -2.240 -0.699 1.00 77.88 86 CYS A N 1
ATOM 652 C CA . CYS A 1 86 ? -4.393 -1.006 -1.174 1.00 77.88 86 CYS A CA 1
ATOM 653 C C . CYS A 1 86 ? -5.013 -0.345 0.048 1.00 77.88 86 CYS A C 1
ATOM 655 O O . CYS A 1 86 ? -5.869 -0.966 0.664 1.00 77.88 86 CYS A O 1
ATOM 657 N N . TRP A 1 87 ? -4.606 0.852 0.439 1.00 75.81 87 TRP A N 1
ATOM 658 C CA . TRP A 1 87 ? -5.231 1.543 1.565 1.00 75.81 87 TRP A CA 1
ATOM 659 C C . TRP A 1 87 ? -6.184 2.648 1.080 1.00 75.81 87 TRP A C 1
ATOM 661 O O . TRP A 1 87 ? -6.079 3.106 -0.061 1.00 75.81 87 TRP A O 1
ATOM 671 N N . LYS A 1 88 ? -7.135 3.080 1.909 1.00 68.06 88 LYS A N 1
ATOM 672 C CA . LYS A 1 88 ? -7.989 4.223 1.554 1.00 68.06 88 LYS A CA 1
ATOM 673 C C . LYS A 1 88 ? -7.183 5.501 1.764 1.00 68.06 88 LYS A C 1
ATOM 675 O O . LYS A 1 88 ? -6.827 5.816 2.898 1.00 68.06 88 LYS A O 1
ATOM 680 N N . LYS A 1 89 ? -6.848 6.213 0.682 1.00 59.00 89 LYS A N 1
ATOM 681 C CA . LYS A 1 89 ? -6.427 7.615 0.813 1.00 59.00 89 LYS A CA 1
ATOM 682 C C . LYS A 1 89 ? -7.640 8.388 1.336 1.00 59.00 89 LYS A C 1
ATOM 684 O O . LYS A 1 89 ? -8.730 8.199 0.798 1.00 59.00 89 LYS A O 1
ATOM 689 N N . ALA A 1 90 ? -7.445 9.138 2.420 1.00 52.38 90 ALA A N 1
ATOM 690 C CA . ALA A 1 90 ? -8.429 10.106 2.893 1.00 52.38 90 ALA A CA 1
ATOM 691 C C . ALA A 1 90 ? -8.627 11.205 1.842 1.00 52.38 90 ALA A C 1
ATOM 693 O O . ALA A 1 90 ? -7.627 11.521 1.151 1.00 52.38 90 ALA A O 1
#

Mean predicted aligned error: 10.33 Å

Secondary structure (DSSP, 8-state):
----------------S-SB--STTT--B-TTSSS-TTS--HHHHHTS-HHHHHT-BBTTTSPBEEE-S--TT-SEEETTT-SB--B---

Sequence (90 aa):
MNSEASCCFPPSPIQKKHEFCTVKGCGKATKGKQYCDKHLSLDERRKLSNQLQSHIRSDCCSAQCVSGKAHENGEQYCKSCKEACCWKKA